Protein AF-A0A820MJA8-F1 (afdb_monomer_lite)

Secondary structure (DSSP, 8-state):
-PPPHHHHHHHHHHHHHHTTSSPPP--HHHHHHHHHHHHHHHHHHHHHHHHHHHHHHHHHHHHHHHHHHHHHHHHHHH-GGGHHHHHHHHHHHHHHHHHHHHHHHHHHHHHHHHHHIIIIIIHHHHHHHHHHHHHHHHHHHHHHHHHHH--

Radius of gyration: 29.99 Å; chains: 1; bounding box: 60×27×88 Å

Foldseek 3Di:
DDDDPLNVLLVVLVVCVVVVNFDADDDPVVVVVVVVLVVVLVVLVVVLVVLVVVLVVLVVVLVVLQVQLVVLCVCLVVPVVCVVVSPVSSVVSVVVSVVSVVVSVVSVVVSVVSCCCNVPVSVVVVVVVVVVVSVSSSVRSVVVVVVVVPD

Structure (mmCIF, N/CA/C/O backbone):
data_AF-A0A820MJA8-F1
#
_entry.id   AF-A0A820MJA8-F1
#
loop_
_atom_site.group_PDB
_atom_site.id
_atom_site.type_symbol
_atom_site.label_atom_id
_atom_site.label_alt_id
_atom_site.label_comp_id
_atom_site.label_asym_id
_atom_site.label_entity_id
_atom_site.label_seq_id
_atom_site.pdbx_PDB_ins_code
_atom_site.Cartn_x
_atom_site.Cartn_y
_atom_site.Cartn_z
_atom_site.occupancy
_atom_site.B_iso_or_equiv
_atom_site.auth_seq_id
_atom_site.auth_comp_id
_atom_site.auth_asym_id
_atom_site.auth_atom_id
_atom_site.pdbx_PDB_model_num
ATOM 1 N N . LYS A 1 1 ? 1.959 -16.864 37.977 1.00 43.41 1 LYS A N 1
ATOM 2 C CA . LYS A 1 1 ? 1.317 -15.565 37.657 1.00 43.41 1 LYS A CA 1
ATOM 3 C C . LYS A 1 1 ? 0.027 -15.463 38.464 1.00 43.41 1 LYS A C 1
ATOM 5 O O . LYS A 1 1 ? -0.962 -16.058 38.061 1.00 43.41 1 LYS A O 1
ATOM 10 N N . GLN A 1 2 ? 0.056 -14.817 39.632 1.00 48.62 2 GLN A N 1
ATOM 11 C CA . GLN A 1 2 ? -1.170 -14.499 40.372 1.00 48.62 2 GLN A CA 1
ATOM 12 C C . GLN A 1 2 ? -1.912 -13.409 39.599 1.00 48.62 2 GLN A C 1
ATOM 14 O O . GLN A 1 2 ? -1.315 -12.398 39.236 1.00 48.62 2 GLN A O 1
ATOM 19 N N . TRP A 1 3 ? -3.174 -13.653 39.265 1.00 56.38 3 TRP A N 1
ATOM 20 C CA . TRP A 1 3 ? -4.013 -12.648 38.625 1.00 56.38 3 TRP A CA 1
ATOM 21 C C . TRP A 1 3 ? -4.373 -11.583 39.657 1.00 56.38 3 TRP A C 1
ATOM 23 O O . TRP A 1 3 ? -4.794 -11.920 40.763 1.00 56.38 3 TRP A O 1
ATOM 33 N N . GLY A 1 4 ? -4.207 -10.308 39.305 1.00 79.25 4 GLY A N 1
ATOM 34 C CA . GLY A 1 4 ? -4.723 -9.221 40.131 1.00 79.25 4 GLY A CA 1
ATOM 35 C C . GLY A 1 4 ? -6.250 -9.287 40.201 1.00 79.25 4 GLY A C 1
ATOM 36 O O . GLY A 1 4 ? -6.900 -9.742 39.257 1.00 79.25 4 GLY A O 1
ATOM 37 N N . LEU A 1 5 ? -6.832 -8.809 41.305 1.00 80.12 5 LEU A N 1
ATOM 38 C CA . LEU A 1 5 ? -8.286 -8.775 41.508 1.00 80.12 5 LEU A CA 1
ATOM 39 C C . LEU A 1 5 ? -9.019 -8.107 40.327 1.00 80.12 5 LEU A C 1
ATOM 41 O O . LEU A 1 5 ? -10.042 -8.616 39.879 1.00 80.12 5 LEU A O 1
ATOM 45 N N . SER A 1 6 ? -8.456 -7.025 39.773 1.00 80.50 6 SER A N 1
ATOM 46 C CA . SER A 1 6 ? -8.991 -6.346 38.582 1.00 80.50 6 SER A CA 1
ATOM 47 C C . SER A 1 6 ? -8.988 -7.244 37.333 1.00 80.50 6 SER A C 1
ATOM 49 O O . SER A 1 6 ? -10.007 -7.376 36.655 1.00 80.50 6 SER A O 1
ATOM 51 N N . THR A 1 7 ? -7.887 -7.956 37.070 1.00 84.94 7 THR A N 1
ATOM 52 C CA . THR A 1 7 ? -7.770 -8.879 35.928 1.00 84.94 7 THR A CA 1
ATOM 53 C C . THR A 1 7 ? -8.811 -9.997 35.992 1.00 84.94 7 THR A C 1
ATOM 55 O O . THR A 1 7 ? -9.418 -10.346 34.978 1.00 84.94 7 THR A O 1
ATOM 58 N N . TYR A 1 8 ? -9.054 -10.541 37.190 1.00 88.25 8 TYR A N 1
ATOM 59 C CA . TYR A 1 8 ? -10.106 -11.533 37.406 1.00 88.25 8 TYR A CA 1
ATOM 60 C C . TYR A 1 8 ? -11.498 -10.961 37.103 1.00 88.25 8 TYR A C 1
ATOM 62 O O . TYR A 1 8 ? -12.249 -11.575 36.343 1.00 88.25 8 TYR A O 1
ATOM 70 N N . LYS A 1 9 ? -11.821 -9.774 37.634 1.00 88.25 9 LYS A N 1
ATOM 71 C CA . LYS A 1 9 ? -13.117 -9.112 37.418 1.00 88.25 9 LYS A CA 1
ATOM 72 C C . LYS A 1 9 ? -13.387 -8.830 35.939 1.00 88.25 9 LYS A C 1
ATOM 74 O O . LYS A 1 9 ? -14.428 -9.238 35.434 1.00 88.25 9 LYS A O 1
ATOM 79 N N . CYS A 1 10 ? -12.431 -8.244 35.220 1.00 90.31 10 CYS A N 1
ATOM 80 C CA . CYS A 1 10 ? -12.581 -7.940 33.791 1.00 90.31 10 CYS A CA 1
ATOM 81 C C . CYS A 1 10 ? -12.725 -9.207 32.934 1.00 90.31 10 CYS A C 1
ATOM 83 O O . CYS A 1 10 ? -13.515 -9.253 31.990 1.00 90.31 10 CYS A O 1
ATOM 85 N N . THR A 1 11 ? -12.009 -10.280 33.285 1.00 90.12 11 THR A N 1
ATOM 86 C CA . THR A 1 11 ? -12.141 -11.565 32.580 1.00 90.12 11 THR A CA 1
ATOM 87 C C . THR A 1 11 ? -13.500 -12.207 32.838 1.00 90.12 11 THR A C 1
ATOM 89 O O . THR A 1 11 ? -14.133 -12.707 31.908 1.00 90.12 11 THR A O 1
ATOM 92 N N . LYS A 1 12 ? -13.979 -12.164 34.088 1.00 91.44 12 LYS A N 1
ATOM 93 C CA . LYS A 1 12 ? -15.327 -12.616 34.447 1.00 91.44 12 LYS A CA 1
ATOM 94 C C . LYS A 1 12 ? -16.383 -11.822 33.677 1.00 91.44 12 LYS A C 1
ATOM 96 O O . LYS A 1 12 ? -17.252 -12.441 33.071 1.00 91.44 12 LYS A O 1
ATOM 101 N N . GLN A 1 13 ? -16.255 -10.495 33.632 1.00 92.25 13 GLN A N 1
ATOM 102 C CA . GLN A 1 13 ? -17.142 -9.618 32.870 1.00 92.25 13 GLN A CA 1
ATOM 103 C C . GLN A 1 13 ? -17.160 -9.990 31.383 1.00 92.25 13 GLN A C 1
ATOM 105 O O . GLN A 1 13 ? -18.225 -10.239 30.833 1.00 92.25 13 GLN A O 1
ATOM 110 N N . THR A 1 14 ? -15.991 -10.161 30.758 1.00 92.00 14 THR A N 1
ATOM 111 C CA . THR A 1 14 ? -15.885 -10.564 29.342 1.00 92.00 14 THR A CA 1
ATOM 112 C C . THR A 1 14 ? -16.599 -11.889 29.064 1.00 92.00 14 THR A C 1
ATOM 114 O O . THR A 1 14 ? -17.282 -12.046 28.052 1.00 92.00 14 THR A O 1
ATOM 117 N N . LEU A 1 15 ? -16.420 -12.882 29.942 1.00 91.88 15 LEU A N 1
ATOM 118 C CA . LEU A 1 15 ? -17.088 -14.177 29.811 1.00 91.88 15 LEU A CA 1
ATOM 119 C C . LEU A 1 15 ? -18.601 -14.042 29.979 1.00 91.88 15 LEU A C 1
ATOM 121 O O . LEU A 1 15 ? -19.356 -14.704 29.274 1.00 91.88 15 LEU A O 1
ATOM 125 N N . TYR A 1 16 ? -19.044 -13.202 30.910 1.00 91.44 16 TYR A N 1
ATOM 126 C CA . TYR A 1 16 ? -20.458 -13.032 31.212 1.00 91.44 16 TYR A CA 1
ATOM 127 C C . TYR A 1 16 ? -21.180 -12.272 30.100 1.00 91.44 16 TYR A C 1
ATOM 129 O O . TYR A 1 16 ? -22.267 -12.700 29.718 1.00 91.44 16 TYR A O 1
ATOM 137 N N . GLU A 1 17 ? -20.547 -11.266 29.494 1.00 92.12 17 GLU A N 1
ATOM 138 C CA . GLU A 1 17 ? -21.057 -10.585 28.299 1.00 92.12 17 GLU A CA 1
ATOM 139 C C . GLU A 1 17 ? -21.252 -11.581 27.150 1.00 92.12 17 GLU A C 1
ATOM 141 O O . GLU A 1 17 ? -22.325 -11.650 26.553 1.00 92.12 17 GLU A O 1
ATOM 146 N N . LYS A 1 18 ? -20.254 -12.440 26.890 1.00 90.56 18 LYS A N 1
ATOM 147 C CA . LYS A 1 18 ? -20.335 -13.476 25.843 1.00 90.56 18 LYS A CA 1
ATOM 148 C C . LYS A 1 18 ? -21.420 -14.522 26.095 1.00 90.56 18 LYS A C 1
ATOM 150 O O . LYS A 1 18 ? -21.954 -15.083 25.144 1.00 90.56 18 LYS A O 1
ATOM 155 N N . LEU A 1 19 ? -21.721 -14.810 27.360 1.00 92.31 19 LEU A N 1
ATOM 156 C CA . LEU A 1 19 ? -22.777 -15.741 27.763 1.00 92.31 19 LEU A CA 1
ATOM 157 C C . LEU A 1 19 ? -24.154 -15.067 27.891 1.00 92.31 19 LEU A C 1
ATOM 159 O O . LEU A 1 19 ? -25.104 -15.738 28.287 1.00 92.31 19 LEU A O 1
ATOM 163 N N . GLY A 1 20 ? -24.265 -13.761 27.613 1.00 88.44 20 GLY A N 1
ATOM 164 C CA . GLY A 1 20 ? -25.502 -12.991 27.785 1.00 88.44 20 GLY A CA 1
ATOM 165 C C . GLY A 1 20 ? -25.940 -12.836 29.246 1.00 88.44 20 GLY A C 1
ATOM 166 O O . GLY A 1 20 ? -27.111 -12.588 29.515 1.00 88.44 20 GLY A O 1
ATOM 167 N N . LYS A 1 21 ? -25.019 -13.027 30.198 1.00 88.56 21 LYS A N 1
ATOM 168 C CA . LYS A 1 21 ? -25.278 -12.962 31.646 1.00 88.56 21 LYS A CA 1
ATOM 169 C C . LYS A 1 21 ? -25.121 -11.558 32.225 1.00 88.56 21 LYS A C 1
ATOM 171 O O . LYS A 1 21 ? -25.615 -11.310 33.319 1.00 88.56 21 LYS A O 1
ATOM 176 N N . THR A 1 22 ? -24.420 -10.672 31.526 1.00 86.69 22 THR A N 1
ATOM 177 C CA . THR A 1 22 ? -24.269 -9.254 31.873 1.00 86.69 22 THR A CA 1
ATOM 178 C C . THR A 1 22 ? -24.502 -8.391 30.641 1.00 86.69 22 THR A C 1
ATOM 180 O O . THR A 1 22 ? -24.372 -8.850 29.504 1.00 86.69 22 THR A O 1
ATOM 183 N N . ILE A 1 23 ? -24.875 -7.133 30.871 1.00 84.31 23 ILE A N 1
ATOM 184 C CA . ILE A 1 23 ? -25.117 -6.153 29.810 1.00 84.31 23 ILE A CA 1
ATOM 185 C C . ILE A 1 23 ? -23.793 -5.459 29.488 1.00 84.31 23 ILE A C 1
ATOM 187 O O . ILE A 1 23 ? -23.152 -4.935 30.397 1.00 84.31 23 ILE A O 1
ATOM 191 N N . ARG A 1 24 ? -23.416 -5.438 28.208 1.00 91.81 24 ARG A N 1
ATOM 192 C CA . ARG A 1 24 ? -22.289 -4.656 27.681 1.00 91.81 24 ARG A CA 1
ATOM 193 C C . ARG A 1 24 ? -22.734 -3.208 27.493 1.00 91.81 24 ARG A C 1
ATOM 195 O O . ARG A 1 24 ? -23.784 -2.974 26.895 1.00 91.81 24 ARG A O 1
ATOM 202 N N . THR A 1 25 ? -21.937 -2.244 27.939 1.00 92.75 25 THR A N 1
ATOM 203 C CA . THR A 1 25 ? -22.155 -0.839 27.576 1.00 92.75 25 THR A CA 1
ATOM 204 C C . THR A 1 25 ? -21.863 -0.658 26.082 1.00 92.75 25 THR A C 1
ATOM 206 O O . THR A 1 25 ? -20.827 -1.088 25.579 1.00 92.75 25 THR A O 1
ATOM 209 N N . VAL A 1 26 ? -22.788 -0.068 25.328 1.00 92.19 26 VAL A N 1
ATOM 210 C CA . VAL A 1 26 ? -22.642 0.080 23.872 1.00 92.19 26 VAL A CA 1
ATOM 211 C C . VAL A 1 26 ? -22.942 1.512 23.465 1.00 92.19 26 VAL A C 1
ATOM 213 O O . VAL A 1 26 ? -24.029 2.019 23.727 1.00 92.19 26 VAL A O 1
ATOM 216 N N . ASP A 1 27 ? -21.983 2.122 22.774 1.00 94.75 27 ASP A N 1
ATOM 217 C CA . ASP A 1 27 ? -22.168 3.356 22.017 1.00 94.75 27 ASP A CA 1
ATOM 218 C C . ASP A 1 27 ? -22.255 2.996 20.528 1.00 94.75 27 ASP A C 1
ATOM 220 O O . ASP A 1 27 ? -21.256 2.688 19.878 1.00 94.75 27 ASP A O 1
ATOM 224 N N . VAL A 1 28 ? -23.481 2.955 20.003 1.00 95.06 28 VAL A N 1
ATOM 225 C CA . VAL A 1 28 ? -23.751 2.486 18.635 1.00 95.06 28 VAL A CA 1
ATOM 226 C C . VAL A 1 28 ? -23.136 3.418 17.589 1.00 95.06 28 VAL A C 1
ATOM 228 O O . VAL A 1 28 ? -22.677 2.953 16.544 1.00 95.06 28 VAL A O 1
ATOM 231 N N . GLU A 1 29 ? -23.113 4.723 17.863 1.00 97.06 29 GLU A N 1
ATOM 232 C CA . GLU A 1 29 ? -22.543 5.706 16.946 1.00 97.06 29 GLU A CA 1
ATOM 233 C C . GLU A 1 29 ? -21.025 5.537 16.867 1.00 97.06 29 GLU A C 1
ATOM 235 O O . GLU A 1 29 ? -20.473 5.418 15.768 1.00 97.06 29 GLU A O 1
ATOM 240 N N . LEU A 1 30 ? -20.358 5.437 18.020 1.00 95.94 30 LEU A N 1
ATOM 241 C CA . LEU A 1 30 ? -18.915 5.235 18.081 1.00 95.94 30 LEU A CA 1
ATOM 242 C C . LEU A 1 30 ? -18.492 3.908 17.434 1.00 95.94 30 LEU A C 1
ATOM 244 O O . LEU A 1 30 ? -17.541 3.885 16.656 1.00 95.94 30 LEU A O 1
ATOM 248 N N . GLU A 1 31 ? -19.209 2.811 17.690 1.00 95.88 31 GLU A N 1
ATOM 249 C CA . GLU A 1 31 ? -18.928 1.505 17.068 1.00 95.88 31 GLU A CA 1
ATOM 250 C C . GLU A 1 31 ? -19.047 1.561 15.538 1.00 95.88 31 GLU A C 1
ATOM 252 O O . GLU A 1 31 ? -18.200 1.023 14.818 1.00 95.88 31 GLU A O 1
ATOM 257 N N . SER A 1 32 ? -20.049 2.281 15.020 1.00 97.56 32 SER A N 1
ATOM 258 C CA . SER A 1 32 ? -20.185 2.518 13.580 1.00 97.56 32 SER A CA 1
ATOM 259 C C . SER A 1 32 ? -18.993 3.304 13.020 1.00 97.56 32 SER A C 1
ATOM 261 O O . SER A 1 32 ? -18.452 2.942 11.973 1.00 97.56 32 SER A O 1
ATOM 263 N N . GLN A 1 33 ? -18.546 4.361 13.707 1.00 98.00 33 GLN A N 1
ATOM 264 C CA . GLN A 1 33 ? -17.382 5.151 13.283 1.00 98.00 33 GLN A CA 1
ATOM 265 C C . GLN A 1 33 ? -16.077 4.335 13.328 1.00 98.00 33 GLN A C 1
ATOM 267 O O . GLN A 1 33 ? -15.250 4.435 12.419 1.00 98.00 33 GLN A O 1
ATOM 272 N N . ILE A 1 34 ? -15.903 3.477 14.340 1.00 97.75 34 ILE A N 1
ATOM 273 C CA . ILE A 1 34 ? -14.759 2.561 14.454 1.00 97.75 34 ILE A CA 1
ATOM 274 C C . ILE A 1 34 ? -14.718 1.595 13.267 1.00 97.75 34 ILE A C 1
ATOM 276 O O . ILE A 1 34 ? -13.649 1.373 12.689 1.00 97.75 34 ILE A O 1
ATOM 280 N N . GLU A 1 35 ? -15.858 1.023 12.878 1.00 97.56 35 GLU A N 1
ATOM 281 C CA . GLU A 1 35 ? -15.896 0.095 11.748 1.00 97.56 35 GLU A CA 1
ATOM 282 C C . GLU A 1 35 ? -15.623 0.808 10.417 1.00 97.56 35 GLU A C 1
ATOM 284 O O . GLU A 1 35 ? -14.851 0.309 9.595 1.00 97.56 35 GLU A O 1
ATOM 289 N N . GLN A 1 36 ? -16.142 2.027 10.234 1.00 98.19 36 GLN A N 1
ATOM 290 C CA . GLN A 1 36 ? -15.805 2.863 9.076 1.00 98.19 36 GLN A CA 1
ATOM 291 C C . GLN A 1 36 ? -14.304 3.180 9.001 1.00 98.19 36 GLN A C 1
ATOM 293 O O . GLN A 1 36 ? -13.718 3.132 7.914 1.00 98.19 36 GLN A O 1
ATOM 298 N N . LEU A 1 37 ? -13.654 3.460 10.136 1.00 98.25 37 LEU A N 1
ATOM 299 C CA . LEU A 1 37 ? -12.207 3.681 10.195 1.00 98.25 37 LEU A CA 1
ATOM 300 C C . LEU A 1 37 ? -11.430 2.422 9.786 1.00 98.25 37 LEU A C 1
ATOM 302 O O . LEU A 1 37 ? -10.492 2.510 8.992 1.00 98.25 37 LEU A O 1
ATOM 306 N N . ARG A 1 38 ? -11.826 1.246 10.291 1.00 97.94 38 ARG A N 1
ATOM 307 C CA . ARG A 1 38 ? -11.195 -0.039 9.941 1.00 97.94 38 ARG A CA 1
ATOM 308 C C . ARG A 1 38 ? -11.327 -0.352 8.457 1.00 97.94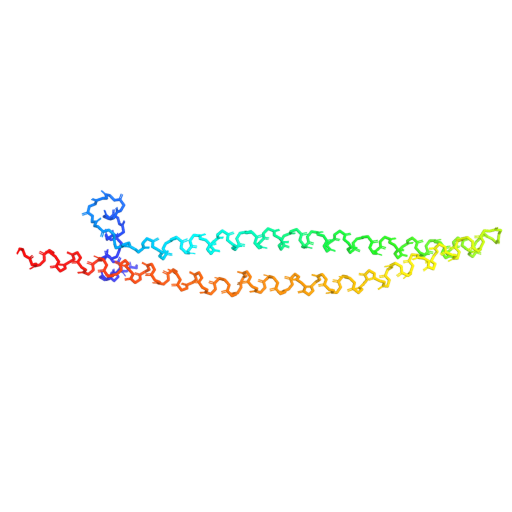 38 ARG A C 1
ATOM 310 O O . ARG A 1 38 ? -10.348 -0.749 7.828 1.00 97.94 38 ARG A O 1
ATOM 317 N N . GLU A 1 39 ? -12.510 -0.145 7.894 1.00 98.25 39 GLU A N 1
ATOM 318 C CA . GLU A 1 39 ? -12.759 -0.335 6.467 1.00 98.25 39 GLU A CA 1
ATOM 319 C C . GLU A 1 39 ? -11.942 0.650 5.618 1.00 98.25 39 GLU A C 1
ATOM 321 O O . GLU A 1 39 ? -11.302 0.259 4.641 1.00 98.25 39 GLU A O 1
ATOM 326 N N . THR A 1 40 ? -11.874 1.917 6.031 1.00 97.81 40 THR A N 1
ATOM 327 C CA . THR A 1 40 ? -11.040 2.932 5.368 1.00 97.81 40 THR A CA 1
ATOM 328 C C . THR A 1 40 ? -9.564 2.535 5.388 1.00 97.81 40 THR A C 1
ATOM 330 O O . THR A 1 40 ? -8.901 2.591 4.350 1.00 97.81 40 THR A O 1
ATOM 333 N N . LYS A 1 41 ? -9.058 2.052 6.533 1.00 97.81 41 LYS A N 1
ATOM 334 C CA . LYS A 1 41 ? -7.687 1.537 6.651 1.00 97.81 41 LYS A CA 1
ATOM 335 C C . LYS A 1 41 ? -7.429 0.403 5.660 1.00 97.81 41 LYS A C 1
ATOM 337 O O . LYS A 1 41 ? -6.467 0.481 4.905 1.00 97.81 41 LYS A O 1
ATOM 342 N N . ARG A 1 42 ? -8.309 -0.606 5.605 1.00 98.38 42 ARG A N 1
ATOM 343 C CA . ARG A 1 42 ? -8.176 -1.749 4.679 1.00 98.38 42 ARG A CA 1
ATOM 344 C C . ARG A 1 42 ? -8.108 -1.301 3.221 1.00 98.38 42 ARG A C 1
ATOM 346 O O . ARG A 1 42 ? -7.308 -1.824 2.446 1.00 98.38 42 ARG A O 1
ATOM 353 N N . ARG A 1 43 ? -8.923 -0.315 2.836 1.00 98.44 43 ARG A N 1
ATOM 354 C CA . ARG A 1 43 ? -8.902 0.247 1.476 1.00 98.44 43 ARG A CA 1
ATOM 355 C C . ARG A 1 43 ? -7.573 0.925 1.166 1.00 98.44 43 ARG A C 1
ATOM 357 O O . ARG A 1 43 ? -7.017 0.691 0.095 1.00 98.44 43 ARG A O 1
ATOM 364 N N . TYR A 1 44 ? -7.040 1.719 2.092 1.00 98.56 44 TYR A N 1
ATOM 365 C CA . TYR A 1 44 ? -5.732 2.349 1.916 1.00 98.56 44 TYR A CA 1
ATOM 366 C C . TYR A 1 44 ? -4.579 1.343 1.920 1.00 98.56 44 TYR A C 1
ATOM 368 O O . TYR A 1 44 ? -3.682 1.468 1.091 1.00 98.56 44 TYR A O 1
ATOM 376 N N . GLU A 1 45 ? -4.624 0.307 2.758 1.00 98.44 45 GLU A N 1
ATOM 377 C CA . GLU A 1 45 ? -3.649 -0.790 2.745 1.00 98.44 45 GLU A CA 1
ATOM 378 C C . GLU A 1 45 ? -3.655 -1.533 1.397 1.00 98.44 45 GLU A C 1
ATOM 380 O O . GLU A 1 45 ? -2.591 -1.850 0.861 1.00 98.44 45 GLU A O 1
ATOM 385 N N . ASN A 1 46 ? -4.829 -1.742 0.792 1.00 98.56 46 ASN A N 1
ATOM 386 C CA . ASN A 1 46 ? -4.932 -2.319 -0.549 1.00 98.56 46 ASN A CA 1
ATOM 387 C C . ASN A 1 46 ? -4.318 -1.403 -1.625 1.00 98.56 46 ASN A C 1
ATOM 389 O O . ASN A 1 46 ? -3.535 -1.859 -2.458 1.00 98.56 46 ASN A O 1
ATOM 393 N N . VAL A 1 47 ? -4.613 -0.097 -1.589 1.00 98.56 47 VAL A N 1
ATOM 394 C CA . VAL A 1 47 ? -3.991 0.885 -2.500 1.00 98.56 47 VAL A CA 1
ATOM 395 C C . VAL A 1 47 ? -2.471 0.904 -2.328 1.00 98.56 47 VAL A C 1
ATOM 397 O O . VAL A 1 47 ? -1.739 0.899 -3.316 1.00 98.56 47 VAL A O 1
ATOM 400 N N . LEU A 1 48 ? -1.984 0.870 -1.087 1.00 98.56 48 LEU A N 1
ATOM 401 C CA . LEU A 1 48 ? -0.562 0.820 -0.765 1.00 98.56 48 LEU A CA 1
ATOM 402 C C . LEU A 1 48 ? 0.106 -0.441 -1.331 1.00 98.56 48 LEU A C 1
ATOM 404 O O . LEU A 1 48 ? 1.197 -0.357 -1.899 1.00 98.56 48 LEU A O 1
ATOM 408 N N . ALA A 1 49 ? -0.544 -1.602 -1.215 1.00 98.56 49 ALA A N 1
ATOM 409 C CA . ALA A 1 49 ? -0.048 -2.857 -1.771 1.00 98.56 49 ALA A CA 1
ATOM 410 C C . ALA A 1 49 ? 0.066 -2.798 -3.304 1.00 98.56 49 ALA A C 1
ATOM 412 O O . ALA A 1 49 ? 1.109 -3.151 -3.863 1.00 98.56 49 ALA A O 1
ATOM 413 N N . LEU A 1 50 ? -0.966 -2.285 -3.979 1.00 98.75 50 LEU A N 1
ATOM 414 C CA . LEU A 1 50 ? -0.957 -2.090 -5.430 1.00 98.75 50 LEU A CA 1
ATOM 415 C C . LEU A 1 50 ? 0.127 -1.097 -5.864 1.00 98.75 50 LEU A C 1
ATOM 417 O O . LEU A 1 50 ? 0.863 -1.373 -6.809 1.00 98.75 50 LEU A O 1
ATOM 421 N N . ALA A 1 51 ? 0.286 0.021 -5.151 1.00 98.69 51 ALA A N 1
ATOM 422 C CA . ALA A 1 51 ? 1.312 1.019 -5.446 1.00 98.69 51 ALA A CA 1
ATOM 423 C C . ALA A 1 51 ? 2.732 0.446 -5.312 1.00 98.69 51 ALA A C 1
ATOM 425 O O . ALA A 1 51 ? 3.573 0.689 -6.176 1.00 98.69 51 ALA A O 1
ATOM 426 N N . ARG A 1 52 ? 2.992 -0.374 -4.284 1.00 98.62 52 ARG A N 1
ATOM 427 C CA . ARG A 1 52 ? 4.269 -1.094 -4.123 1.00 98.62 52 ARG A CA 1
ATOM 428 C C . ARG A 1 52 ? 4.525 -2.074 -5.265 1.00 98.62 52 ARG A C 1
ATOM 430 O O . ARG A 1 52 ? 5.628 -2.107 -5.803 1.00 98.62 52 ARG A O 1
ATOM 437 N N . SER A 1 53 ? 3.513 -2.848 -5.662 1.00 98.75 53 SER A N 1
ATOM 438 C CA . SER A 1 53 ? 3.627 -3.747 -6.818 1.00 98.75 53 SER A CA 1
ATOM 439 C C . SER A 1 53 ? 3.925 -2.967 -8.100 1.00 98.75 53 SER A C 1
ATOM 441 O O . SER A 1 53 ? 4.831 -3.340 -8.847 1.00 98.75 53 SER A O 1
ATOM 443 N N . TYR A 1 54 ? 3.236 -1.845 -8.313 1.00 98.62 54 TYR A N 1
ATOM 444 C CA . TYR A 1 54 ? 3.475 -0.973 -9.454 1.00 98.62 54 TYR A CA 1
ATOM 445 C C . TYR A 1 54 ? 4.899 -0.405 -9.457 1.00 98.62 54 TYR A C 1
ATOM 447 O O . TYR A 1 54 ? 5.576 -0.505 -10.477 1.00 98.62 54 TYR A O 1
ATOM 455 N N . ALA A 1 55 ? 5.394 0.099 -8.323 1.00 98.69 55 ALA A N 1
ATOM 456 C CA . ALA A 1 55 ? 6.765 0.598 -8.201 1.00 98.69 55 ALA A CA 1
ATOM 457 C C . ALA A 1 55 ? 7.805 -0.483 -8.528 1.00 98.69 55 ALA A C 1
ATOM 459 O O . ALA A 1 55 ? 8.759 -0.224 -9.261 1.00 98.69 55 ALA A O 1
ATOM 460 N N . ASN A 1 56 ? 7.588 -1.715 -8.062 1.00 98.62 56 ASN A N 1
ATOM 461 C CA . ASN A 1 56 ? 8.473 -2.838 -8.364 1.00 98.62 56 ASN A CA 1
ATOM 462 C C . ASN A 1 56 ? 8.492 -3.163 -9.865 1.00 98.62 56 ASN A C 1
ATOM 464 O O . ASN A 1 56 ? 9.563 -3.273 -10.463 1.00 98.62 56 ASN A O 1
ATOM 468 N N . HIS A 1 57 ? 7.322 -3.278 -10.498 1.00 98.69 57 HIS A N 1
ATOM 469 C CA . HIS A 1 57 ? 7.237 -3.521 -11.942 1.00 98.69 57 HIS A CA 1
ATOM 470 C C . HIS A 1 57 ? 7.865 -2.384 -12.745 1.00 98.69 57 HIS A C 1
ATOM 472 O O . HIS A 1 57 ? 8.607 -2.626 -13.696 1.00 98.69 57 HIS A O 1
ATOM 478 N N . PHE A 1 58 ? 7.605 -1.145 -12.339 1.00 98.69 58 PHE A N 1
ATOM 479 C CA . PHE A 1 58 ? 8.144 0.028 -13.000 1.00 98.69 58 PHE A CA 1
ATOM 480 C C . PHE A 1 58 ? 9.672 0.089 -12.865 1.00 98.69 58 PHE A C 1
ATOM 482 O O . PHE A 1 58 ? 10.356 0.394 -13.833 1.00 98.69 58 PHE A O 1
ATOM 489 N N . SER A 1 59 ? 10.238 -0.317 -11.725 1.00 98.56 59 SER A N 1
ATOM 490 C CA . SER A 1 59 ? 11.692 -0.400 -11.535 1.00 98.56 59 SER A CA 1
ATOM 491 C C . SER A 1 59 ? 12.331 -1.400 -12.500 1.00 98.56 59 SER A C 1
ATOM 493 O O . SER A 1 59 ? 13.317 -1.086 -13.169 1.00 98.56 59 SER A O 1
ATOM 495 N N . ASN A 1 60 ? 11.713 -2.574 -12.652 1.00 98.62 60 ASN A N 1
ATOM 496 C CA . ASN A 1 60 ? 12.158 -3.589 -13.608 1.00 98.62 60 ASN A CA 1
ATOM 497 C C . ASN A 1 60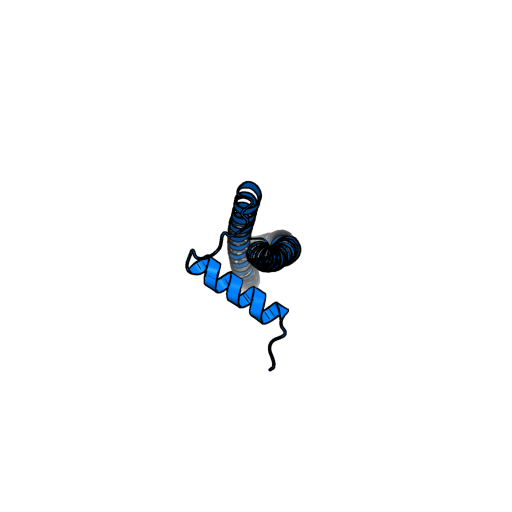 ? 12.074 -3.095 -15.059 1.00 98.62 60 ASN A C 1
ATOM 499 O O . ASN A 1 60 ? 12.981 -3.363 -15.853 1.00 98.62 60 ASN A O 1
ATOM 503 N N . LEU A 1 61 ? 11.023 -2.343 -15.399 1.00 98.62 61 LEU A N 1
ATOM 504 C CA . LEU A 1 61 ? 10.897 -1.704 -16.707 1.00 98.62 61 LEU A CA 1
ATOM 505 C C . LEU A 1 61 ? 12.063 -0.741 -16.958 1.00 98.62 61 LEU A C 1
ATOM 507 O O . LEU A 1 61 ? 12.732 -0.877 -17.978 1.00 98.62 61 LEU A O 1
ATOM 511 N N . LEU A 1 62 ? 12.363 0.165 -16.019 1.00 98.62 62 LEU A N 1
ATOM 512 C CA . LEU A 1 62 ? 13.476 1.114 -16.162 1.00 98.62 62 LEU A CA 1
ATOM 513 C C . LEU A 1 62 ? 14.821 0.395 -16.324 1.00 98.62 62 LEU A C 1
ATOM 515 O O . LEU A 1 62 ? 15.631 0.781 -17.163 1.00 98.62 62 LEU A O 1
ATOM 519 N N . ASN A 1 63 ? 15.059 -0.680 -15.567 1.00 98.50 63 ASN A N 1
ATOM 520 C CA . ASN A 1 63 ? 16.274 -1.489 -15.709 1.00 98.50 63 ASN A CA 1
ATOM 521 C C . ASN A 1 63 ? 16.381 -2.116 -17.105 1.00 98.50 63 ASN A C 1
ATOM 523 O O . ASN A 1 63 ? 17.450 -2.092 -17.714 1.00 98.50 63 ASN A O 1
ATOM 527 N N . THR A 1 64 ? 15.265 -2.615 -17.635 1.00 98.69 64 THR A N 1
ATOM 528 C CA . THR A 1 64 ? 15.209 -3.181 -18.988 1.00 98.69 64 THR A CA 1
ATOM 529 C C . THR A 1 64 ? 15.446 -2.107 -20.050 1.00 98.69 64 THR A C 1
ATOM 531 O O . THR A 1 64 ? 16.187 -2.346 -20.998 1.00 98.69 64 THR A O 1
ATOM 534 N N . GLN A 1 65 ? 14.884 -0.906 -19.882 1.00 98.62 65 GLN A N 1
ATOM 535 C CA . GLN A 1 65 ? 15.109 0.218 -20.796 1.00 98.62 65 GLN A CA 1
ATOM 536 C C . GLN A 1 65 ? 16.578 0.662 -20.820 1.00 98.62 65 GLN A C 1
ATOM 538 O O . GLN A 1 65 ? 17.103 0.926 -21.900 1.00 98.62 65 GLN A O 1
ATOM 543 N N . ARG A 1 66 ? 17.268 0.675 -19.666 1.00 98.62 66 ARG A N 1
ATOM 544 C CA . ARG A 1 66 ? 18.720 0.935 -19.610 1.00 98.62 66 ARG A CA 1
ATOM 545 C C . ARG A 1 66 ? 19.508 -0.111 -20.399 1.00 98.62 66 ARG A C 1
ATOM 547 O O . ARG A 1 66 ? 20.264 0.250 -21.290 1.00 98.62 66 ARG A O 1
ATOM 554 N N . ALA A 1 67 ? 19.257 -1.397 -20.153 1.00 98.56 67 ALA A N 1
ATOM 555 C CA . ALA A 1 67 ? 19.947 -2.474 -20.867 1.00 98.56 67 ALA A CA 1
ATOM 556 C C . ALA A 1 67 ? 19.674 -2.451 -22.384 1.00 98.56 67 ALA A C 1
ATOM 558 O O . ALA A 1 67 ? 20.563 -2.713 -23.197 1.00 98.56 67 ALA A O 1
ATOM 559 N N . LEU A 1 68 ? 18.444 -2.112 -22.778 1.00 98.50 68 LEU A N 1
ATOM 560 C CA . LEU A 1 68 ? 18.067 -1.977 -24.180 1.00 98.50 68 LEU A CA 1
ATOM 561 C C . LEU A 1 68 ? 18.783 -0.792 -24.845 1.00 98.50 68 LEU A C 1
ATOM 563 O O . LEU A 1 68 ? 19.258 -0.923 -25.970 1.00 98.50 68 LEU A O 1
ATOM 567 N N . SER A 1 69 ? 18.908 0.332 -24.135 1.00 98.44 69 SER A N 1
ATOM 568 C CA . SER A 1 69 ? 19.694 1.490 -24.570 1.00 98.44 69 SER A CA 1
ATOM 569 C C . SER A 1 69 ? 21.158 1.123 -24.819 1.00 98.44 69 SER A C 1
ATOM 571 O O . SER A 1 69 ? 21.675 1.370 -25.908 1.00 98.44 69 SER A O 1
ATOM 573 N N . ASP A 1 70 ? 21.798 0.445 -23.861 1.00 98.25 70 ASP A N 1
ATOM 574 C CA . ASP A 1 70 ? 23.194 0.007 -23.979 1.00 98.25 70 ASP A CA 1
ATOM 575 C C . ASP A 1 70 ? 23.391 -0.926 -25.183 1.00 98.25 70 ASP A C 1
ATOM 577 O O . ASP A 1 70 ? 24.355 -0.795 -25.940 1.00 98.25 70 ASP A O 1
ATOM 581 N N . THR A 1 71 ? 22.432 -1.828 -25.412 1.00 98.25 71 THR A N 1
ATOM 582 C CA . THR A 1 71 ? 22.445 -2.737 -26.566 1.00 98.25 71 THR A CA 1
ATOM 583 C C . THR A 1 71 ? 22.328 -1.970 -27.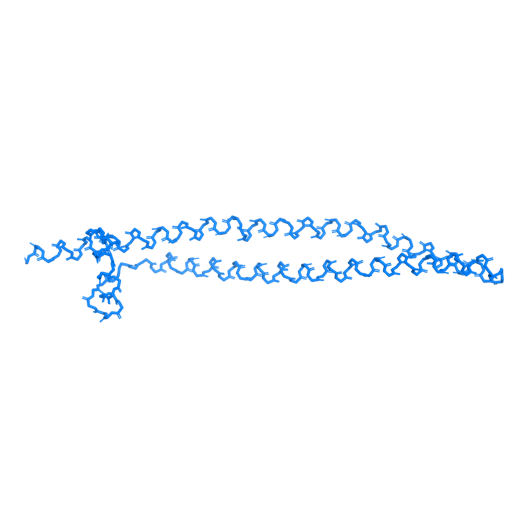886 1.00 98.25 71 THR A C 1
ATOM 585 O O . THR A 1 71 ? 23.046 -2.269 -28.841 1.00 98.25 71 THR A O 1
ATOM 588 N N . PHE A 1 72 ? 21.462 -0.955 -27.961 1.00 98.19 72 PHE A N 1
ATOM 589 C CA . PHE A 1 72 ? 21.361 -0.104 -29.146 1.00 98.19 72 PHE A CA 1
ATOM 590 C C . PHE A 1 72 ? 22.641 0.704 -29.394 1.00 98.19 72 PHE A C 1
ATOM 592 O O . PHE A 1 72 ? 23.075 0.803 -30.540 1.00 98.19 72 PHE A O 1
ATOM 599 N N . LEU A 1 73 ? 23.295 1.223 -28.352 1.00 97.38 73 LEU A N 1
ATOM 600 C CA . LEU A 1 73 ? 24.576 1.924 -28.494 1.00 97.38 73 LEU A CA 1
ATOM 601 C C . LEU A 1 73 ? 25.696 1.003 -29.000 1.00 97.38 73 LEU A C 1
ATOM 603 O O . LEU A 1 73 ? 26.496 1.411 -29.842 1.00 97.38 73 LEU A O 1
ATOM 607 N N . ASP A 1 74 ? 25.741 -0.247 -28.542 1.00 97.19 74 ASP A N 1
ATOM 608 C CA . ASP A 1 74 ? 26.697 -1.236 -29.048 1.00 97.19 74 ASP A CA 1
ATOM 609 C C . ASP A 1 74 ? 26.447 -1.561 -30.534 1.00 97.19 74 ASP A C 1
ATOM 611 O O . ASP A 1 74 ? 27.373 -1.553 -31.351 1.00 97.19 74 ASP A O 1
ATOM 615 N N . LEU A 1 75 ? 25.181 -1.766 -30.919 1.00 97.06 75 LEU A N 1
ATOM 616 C CA . LEU A 1 75 ? 24.799 -2.021 -32.312 1.00 97.06 75 LEU A CA 1
ATOM 617 C C . LEU A 1 75 ? 25.079 -0.830 -33.228 1.00 97.06 75 LEU A C 1
ATOM 619 O O . LEU A 1 75 ? 25.549 -1.035 -34.349 1.00 97.06 75 LEU A O 1
ATOM 623 N N . LYS A 1 76 ? 24.867 0.397 -32.743 1.00 95.50 76 LYS A N 1
ATOM 624 C CA . LYS A 1 76 ? 25.222 1.639 -33.439 1.00 95.50 76 LYS A CA 1
ATOM 625 C C . LYS A 1 76 ? 26.691 1.641 -33.864 1.00 95.50 76 LYS A C 1
ATOM 627 O O . LYS A 1 76 ? 26.998 1.956 -35.009 1.00 95.50 76 LYS A O 1
ATOM 632 N N . HIS A 1 77 ? 27.598 1.262 -32.962 1.00 92.19 77 HIS A N 1
ATOM 633 C CA . HIS A 1 77 ? 29.039 1.251 -33.238 1.00 92.19 77 HIS A CA 1
ATOM 634 C C . HIS A 1 77 ? 29.478 0.099 -34.153 1.00 92.19 77 HIS A C 1
ATOM 636 O O . HIS A 1 77 ? 30.512 0.199 -34.812 1.00 92.19 77 HIS A O 1
ATOM 642 N N . LYS A 1 78 ? 28.708 -0.995 -34.199 1.00 93.19 78 LYS A N 1
ATOM 643 C CA . LYS A 1 78 ? 29.015 -2.192 -35.000 1.00 93.19 78 LYS A CA 1
ATOM 644 C C . LYS A 1 78 ? 28.377 -2.181 -36.390 1.00 93.19 78 LYS A C 1
ATOM 646 O O . LYS A 1 78 ? 28.901 -2.818 -37.300 1.00 93.19 78 LYS A O 1
ATOM 651 N N . SER A 1 79 ? 27.261 -1.474 -36.563 1.00 88.56 79 SER A N 1
ATOM 652 C CA . SER A 1 79 ? 26.442 -1.486 -37.781 1.00 88.56 79 SER A CA 1
ATOM 653 C C . SER A 1 79 ? 26.358 -0.093 -38.402 1.00 88.56 79 SER A C 1
ATOM 655 O O . SER A 1 79 ? 25.341 0.585 -38.288 1.00 88.56 79 SER A O 1
ATOM 657 N N . PHE A 1 80 ? 27.415 0.330 -39.102 1.00 80.25 80 PHE A N 1
ATOM 658 C CA . PHE A 1 80 ? 27.522 1.686 -39.667 1.00 80.25 80 PHE A CA 1
ATOM 659 C C . PHE A 1 80 ? 26.369 2.086 -40.605 1.00 80.25 80 PHE A C 1
ATOM 661 O O . PHE A 1 80 ? 26.029 3.261 -40.667 1.00 80.25 80 PHE A O 1
ATOM 668 N N . HIS A 1 81 ? 25.733 1.130 -41.291 1.00 91.38 81 HIS A N 1
ATOM 669 C CA . HIS A 1 81 ? 24.581 1.393 -42.166 1.00 91.38 81 HIS A CA 1
ATOM 670 C C . HIS A 1 81 ? 23.259 1.658 -41.423 1.00 91.38 81 HIS A C 1
ATOM 672 O O . HIS A 1 81 ? 22.307 2.073 -42.069 1.00 91.38 81 HIS A O 1
ATOM 678 N N . LEU A 1 82 ? 23.194 1.399 -40.110 1.00 94.50 82 LEU A N 1
ATOM 679 C CA . LEU A 1 82 ? 22.014 1.607 -39.253 1.00 94.50 82 LEU A CA 1
ATOM 680 C C . LEU A 1 82 ? 22.348 2.442 -37.998 1.00 94.50 82 LEU A C 1
ATOM 682 O O . LEU A 1 82 ? 21.693 2.349 -36.957 1.00 94.50 82 LEU A O 1
ATOM 686 N N . CYS A 1 83 ? 23.451 3.193 -38.054 1.00 95.00 83 CYS A N 1
ATOM 687 C CA . CYS A 1 83 ? 23.991 3.936 -36.917 1.00 95.00 83 CYS A CA 1
ATOM 688 C C . CYS A 1 83 ? 22.983 4.967 -36.381 1.00 95.00 83 CYS A C 1
ATOM 690 O O . CYS A 1 83 ? 22.817 5.109 -35.166 1.00 95.00 83 CYS A O 1
ATOM 692 N N . ASP A 1 84 ? 22.278 5.653 -37.279 1.00 96.44 84 ASP A N 1
ATOM 693 C CA . ASP A 1 84 ? 21.338 6.706 -36.910 1.00 96.44 84 ASP A CA 1
ATOM 694 C C . ASP A 1 84 ? 20.078 6.123 -36.257 1.00 96.44 84 ASP A C 1
ATOM 696 O O . ASP A 1 84 ? 19.631 6.623 -35.224 1.00 96.44 84 ASP A O 1
ATOM 700 N N . GLU A 1 85 ? 19.553 5.013 -36.777 1.00 97.62 85 GLU A N 1
ATOM 701 C CA . GLU A 1 85 ? 18.381 4.320 -36.238 1.00 97.62 85 GLU A CA 1
ATOM 702 C C . GLU A 1 85 ? 18.659 3.744 -34.849 1.00 97.62 85 GLU A C 1
ATOM 704 O O . GLU A 1 85 ? 17.864 3.920 -33.920 1.00 97.62 85 GLU A O 1
ATOM 709 N N . TYR A 1 86 ? 19.803 3.075 -34.676 1.00 97.8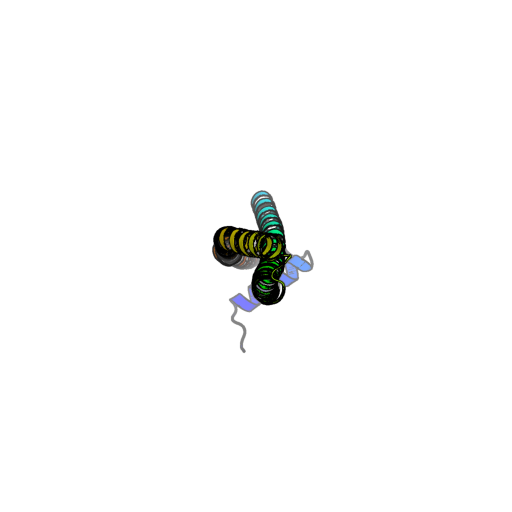8 86 TYR A N 1
ATOM 710 C CA . TYR A 1 86 ? 20.204 2.563 -33.368 1.00 97.88 86 TYR A CA 1
ATOM 711 C C . TYR A 1 86 ? 20.502 3.697 -32.383 1.00 97.88 86 TYR A C 1
ATOM 713 O O . TYR A 1 86 ? 20.091 3.618 -31.226 1.00 97.88 86 TYR A O 1
ATOM 721 N N . GLY A 1 87 ? 21.144 4.779 -32.834 1.00 98.00 87 GLY A N 1
ATOM 722 C CA . GLY A 1 87 ? 21.378 5.966 -32.012 1.00 98.00 87 GLY A CA 1
ATOM 723 C C . GLY A 1 87 ? 20.085 6.609 -31.520 1.00 98.00 87 GLY A C 1
ATOM 724 O O . GLY A 1 87 ? 19.929 6.822 -30.320 1.00 98.00 87 GLY A O 1
ATOM 725 N N . TYR A 1 88 ? 19.128 6.832 -32.419 1.00 98.06 88 TYR A N 1
ATOM 726 C CA . TYR A 1 88 ? 17.823 7.395 -32.079 1.00 98.06 88 TYR A CA 1
ATOM 727 C C . TYR A 1 88 ? 17.062 6.536 -31.057 1.00 98.06 88 TYR A C 1
ATOM 729 O O . TYR A 1 88 ? 16.490 7.051 -30.089 1.00 98.06 88 TYR A O 1
ATOM 737 N N . ASN A 1 89 ? 17.076 5.214 -31.240 1.00 98.38 89 ASN A N 1
ATOM 738 C CA . ASN A 1 89 ? 16.422 4.288 -30.320 1.00 98.38 89 ASN A CA 1
ATOM 739 C C . ASN A 1 89 ? 17.096 4.271 -28.940 1.00 98.38 89 ASN A C 1
ATOM 741 O O . ASN A 1 89 ? 16.392 4.284 -27.928 1.00 98.38 89 ASN A O 1
ATOM 745 N N . ALA A 1 90 ? 18.431 4.296 -28.879 1.00 98.44 90 ALA A N 1
ATOM 746 C CA . ALA A 1 90 ? 19.169 4.416 -27.621 1.00 98.44 90 ALA A CA 1
ATOM 747 C C . ALA A 1 90 ? 18.812 5.709 -26.872 1.00 98.44 90 ALA A C 1
ATOM 749 O O . ALA A 1 90 ? 18.441 5.678 -25.696 1.00 98.44 90 ALA A O 1
ATOM 750 N N . ASP A 1 91 ? 18.845 6.847 -27.568 1.00 98.31 91 ASP A N 1
ATOM 751 C CA . ASP A 1 91 ? 18.523 8.151 -26.984 1.00 98.31 91 ASP A CA 1
ATOM 752 C C . ASP A 1 91 ? 17.085 8.200 -26.456 1.00 98.31 91 ASP A C 1
ATOM 754 O O . ASP A 1 91 ? 16.834 8.729 -25.367 1.00 98.31 91 ASP A O 1
ATOM 758 N N . THR A 1 92 ? 16.151 7.575 -27.176 1.00 98.56 92 THR A N 1
ATOM 759 C CA . THR A 1 92 ? 14.754 7.439 -26.749 1.00 98.56 92 THR A CA 1
ATOM 760 C C . THR A 1 92 ? 14.639 6.618 -25.465 1.00 98.56 92 THR A C 1
ATOM 762 O O . THR A 1 92 ? 13.977 7.058 -24.524 1.00 98.56 92 THR A O 1
ATOM 765 N N . GLN A 1 93 ? 15.311 5.464 -25.367 1.00 98.62 93 GLN A N 1
ATOM 766 C CA . GLN A 1 93 ? 15.295 4.664 -24.136 1.00 98.62 93 GLN A CA 1
ATOM 767 C C . GLN A 1 93 ? 15.916 5.425 -22.956 1.00 98.62 93 GLN A C 1
ATOM 769 O O . GLN A 1 93 ? 15.334 5.460 -21.873 1.00 98.62 93 GLN A O 1
ATOM 774 N N . ASN A 1 94 ? 17.033 6.126 -23.169 1.00 98.38 94 ASN A N 1
ATOM 775 C CA . ASN A 1 94 ? 17.653 6.973 -22.144 1.00 98.38 94 ASN A CA 1
ATOM 776 C C . ASN A 1 94 ? 16.744 8.128 -21.696 1.00 98.38 94 ASN A C 1
ATOM 778 O O . ASN A 1 94 ? 16.738 8.507 -20.523 1.00 98.38 94 ASN A O 1
ATOM 782 N N . LEU A 1 95 ? 15.980 8.727 -22.613 1.00 98.38 95 LEU A N 1
ATOM 783 C CA . LEU A 1 95 ? 15.001 9.758 -22.273 1.00 98.38 95 LEU A CA 1
ATOM 784 C C . LEU A 1 95 ? 13.860 9.190 -21.419 1.00 98.38 95 LEU A C 1
ATOM 786 O O . LEU A 1 95 ? 13.519 9.779 -20.392 1.00 98.38 95 LEU A O 1
ATOM 790 N N . LEU A 1 96 ? 13.318 8.031 -21.802 1.00 98.50 96 LEU A N 1
ATOM 791 C CA . LEU A 1 96 ? 12.271 7.350 -21.040 1.00 98.50 96 LEU A CA 1
ATOM 792 C C . LEU A 1 96 ? 12.747 6.974 -19.633 1.00 98.50 96 LEU A C 1
ATOM 794 O O . LEU A 1 96 ? 12.013 7.211 -18.677 1.00 98.50 96 LEU A O 1
ATOM 798 N N . VAL A 1 97 ? 13.980 6.476 -19.488 1.00 98.62 97 VAL A N 1
ATOM 799 C CA . VAL A 1 97 ? 14.576 6.170 -18.177 1.00 98.62 97 VAL A CA 1
ATOM 800 C C . VAL A 1 97 ? 14.640 7.418 -17.299 1.00 98.62 97 VAL A C 1
ATOM 802 O O . VAL A 1 97 ? 14.168 7.380 -16.167 1.00 98.62 97 VAL A O 1
ATOM 805 N N . ARG A 1 98 ? 15.152 8.542 -17.820 1.00 98.06 98 ARG A N 1
ATOM 806 C CA . ARG A 1 98 ? 15.263 9.802 -17.059 1.00 98.06 98 ARG A CA 1
ATOM 807 C C . ARG A 1 98 ? 13.906 10.309 -16.572 1.00 98.06 98 ARG A C 1
ATOM 809 O O . ARG A 1 98 ? 13.767 10.689 -15.413 1.00 98.06 98 ARG A O 1
ATOM 816 N N . HIS A 1 99 ? 12.888 10.295 -17.430 1.00 97.75 99 HIS A N 1
ATOM 817 C CA . HIS A 1 99 ? 11.529 10.668 -17.020 1.00 97.75 99 HIS A CA 1
ATOM 818 C C . HIS A 1 99 ? 10.934 9.661 -16.032 1.00 97.75 99 HIS A C 1
ATOM 820 O O . HIS A 1 99 ? 10.255 10.038 -15.074 1.00 97.75 99 HIS A O 1
ATOM 826 N N . GLY A 1 100 ? 11.218 8.379 -16.240 1.00 98.50 100 GLY A N 1
ATOM 827 C CA . GLY A 1 100 ? 10.783 7.311 -15.362 1.00 98.50 100 GLY A CA 1
ATOM 828 C C . GLY A 1 100 ? 11.381 7.401 -13.961 1.00 98.50 100 GLY A C 1
ATOM 829 O O . GLY A 1 100 ? 10.673 7.149 -12.995 1.00 98.50 100 GLY A O 1
ATOM 830 N N . GLU A 1 101 ? 12.630 7.835 -13.808 1.00 98.12 101 GLU A N 1
ATOM 831 C CA . GLU A 1 101 ? 13.248 8.056 -12.494 1.00 98.12 101 GLU A CA 1
ATOM 832 C C . GLU A 1 101 ? 12.533 9.150 -11.688 1.00 98.12 101 GLU A C 1
ATOM 834 O O . GLU A 1 101 ? 12.319 8.988 -10.484 1.00 98.12 101 GLU A O 1
ATOM 839 N N . ILE A 1 102 ? 12.076 10.221 -12.347 1.00 98.31 102 ILE A N 1
ATOM 840 C CA . ILE A 1 102 ? 11.277 11.276 -11.704 1.00 98.31 102 ILE A CA 1
ATOM 841 C C . ILE A 1 102 ? 9.938 10.705 -11.222 1.00 98.31 102 ILE A C 1
ATOM 843 O O . ILE A 1 102 ? 9.560 10.891 -10.062 1.00 98.31 102 ILE A O 1
ATOM 847 N N . LEU A 1 103 ? 9.234 9.968 -12.089 1.00 98.19 103 LEU A N 1
ATOM 848 C CA . LEU A 1 103 ? 7.967 9.325 -11.730 1.00 98.19 103 LEU A CA 1
ATOM 849 C C . LEU A 1 103 ? 8.152 8.294 -10.606 1.00 98.19 103 LEU A C 1
ATOM 851 O O . LEU A 1 103 ? 7.331 8.226 -9.693 1.00 98.19 103 LEU A O 1
ATOM 855 N N . MET A 1 104 ? 9.244 7.530 -10.635 1.00 98.50 104 MET A N 1
ATOM 856 C CA . MET A 1 104 ? 9.601 6.575 -9.588 1.00 98.50 104 MET A CA 1
ATOM 857 C C . MET A 1 104 ? 9.794 7.274 -8.239 1.00 98.50 104 MET A C 1
ATOM 859 O O . MET A 1 104 ? 9.307 6.792 -7.217 1.00 98.50 104 MET A O 1
ATOM 863 N N . GLY A 1 105 ? 10.460 8.432 -8.227 1.00 98.44 105 GLY A N 1
ATOM 864 C CA . GLY A 1 105 ? 10.598 9.263 -7.031 1.00 98.44 105 GLY A CA 1
ATOM 865 C C . GLY A 1 105 ? 9.244 9.693 -6.463 1.00 98.44 105 GLY A C 1
ATOM 866 O O . GLY A 1 105 ? 8.986 9.503 -5.273 1.00 98.44 105 GLY A O 1
ATOM 867 N N . ALA A 1 106 ? 8.349 10.199 -7.316 1.00 98.50 106 ALA A N 1
ATOM 868 C CA . ALA A 1 106 ? 6.999 10.596 -6.911 1.00 98.50 106 ALA A CA 1
ATOM 869 C C . ALA A 1 106 ? 6.171 9.412 -6.376 1.00 98.50 106 ALA A C 1
ATOM 871 O O . ALA A 1 106 ? 5.475 9.542 -5.367 1.00 98.50 106 ALA A O 1
ATOM 872 N N . LEU A 1 107 ? 6.280 8.241 -7.007 1.00 98.44 107 LEU A N 1
ATOM 873 C CA . LEU A 1 107 ? 5.584 7.029 -6.579 1.00 98.44 107 LEU A CA 1
ATOM 874 C C . LEU A 1 107 ? 6.099 6.520 -5.225 1.00 98.44 107 LEU A C 1
ATOM 876 O O . LEU A 1 107 ? 5.302 6.179 -4.353 1.00 98.44 107 LEU A O 1
ATOM 880 N N . ASN A 1 108 ? 7.416 6.525 -5.013 1.00 98.50 108 ASN A N 1
ATOM 881 C CA . ASN A 1 108 ? 8.012 6.156 -3.728 1.00 98.50 108 ASN A CA 1
ATOM 882 C C . ASN A 1 108 ? 7.628 7.134 -2.612 1.00 98.50 108 ASN A C 1
ATOM 884 O O . ASN A 1 108 ? 7.362 6.706 -1.487 1.00 98.50 108 ASN A O 1
ATOM 888 N N . TYR A 1 109 ? 7.545 8.432 -2.921 1.00 98.69 109 TYR A N 1
ATOM 889 C CA . TYR A 1 109 ? 7.028 9.427 -1.986 1.00 98.69 109 TYR A CA 1
ATOM 890 C C . TYR A 1 109 ? 5.577 9.117 -1.596 1.00 98.69 109 TYR A C 1
ATOM 892 O O . TYR A 1 109 ? 5.281 8.996 -0.409 1.00 98.69 109 TYR A O 1
ATOM 900 N N . PHE A 1 110 ? 4.699 8.884 -2.578 1.00 98.56 110 PHE A N 1
ATOM 901 C CA . PHE A 1 110 ? 3.309 8.488 -2.332 1.00 98.56 110 PHE A CA 1
ATOM 902 C C . PHE A 1 110 ? 3.204 7.238 -1.443 1.00 98.56 110 PHE A C 1
ATOM 904 O O . PHE A 1 110 ? 2.461 7.245 -0.462 1.00 98.56 110 PHE A O 1
ATOM 911 N N . ILE A 1 111 ? 3.980 6.189 -1.744 1.00 98.75 111 ILE A N 1
ATOM 912 C CA . ILE A 1 111 ? 4.026 4.952 -0.949 1.00 98.75 111 ILE A CA 1
ATOM 913 C C . ILE A 1 111 ? 4.427 5.251 0.499 1.00 98.75 11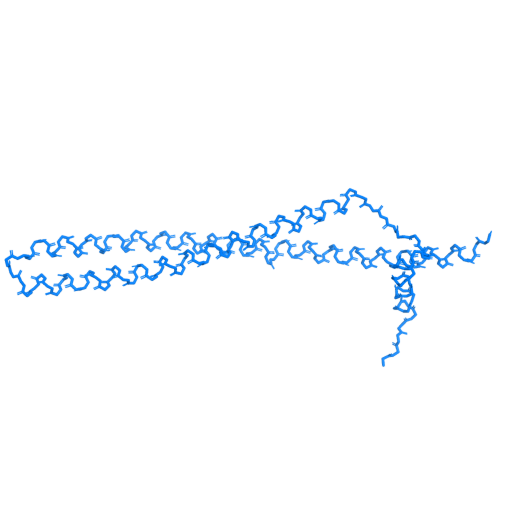1 ILE A C 1
ATOM 915 O O . ILE A 1 111 ? 3.780 4.760 1.418 1.00 98.75 111 ILE A O 1
ATOM 919 N N . SER A 1 112 ? 5.468 6.059 0.714 1.00 98.69 112 SER A N 1
ATOM 920 C CA . SER A 1 112 ? 5.957 6.418 2.052 1.00 98.69 112 SER A CA 1
ATOM 921 C C . SER A 1 112 ? 4.924 7.211 2.862 1.00 98.69 112 SER A C 1
ATOM 923 O O . SER A 1 112 ? 4.681 6.929 4.041 1.00 98.69 112 SER A O 1
ATOM 925 N N . THR A 1 113 ? 4.262 8.178 2.223 1.00 98.56 113 THR A N 1
ATOM 926 C CA . THR A 1 113 ? 3.208 8.978 2.854 1.00 98.56 113 THR A CA 1
ATOM 927 C C . THR A 1 113 ? 2.001 8.118 3.222 1.00 98.56 113 THR A C 1
ATOM 929 O O . THR A 1 113 ? 1.502 8.212 4.344 1.00 98.56 113 THR A O 1
ATOM 932 N N . LEU A 1 114 ? 1.550 7.248 2.314 1.00 98.25 114 LEU A N 1
ATOM 933 C CA . LEU A 1 114 ? 0.396 6.385 2.561 1.00 98.25 114 LEU A CA 1
ATOM 934 C C . LEU A 1 114 ? 0.702 5.296 3.602 1.00 98.25 114 LEU A C 1
ATOM 936 O O . LEU A 1 114 ? -0.150 4.992 4.434 1.00 98.25 114 LEU A O 1
ATOM 940 N N . ASP A 1 115 ? 1.924 4.758 3.610 1.00 98.31 115 ASP A N 1
ATOM 941 C CA . ASP A 1 115 ? 2.401 3.842 4.651 1.00 98.31 115 ASP A CA 1
ATOM 942 C C . ASP A 1 115 ? 2.389 4.508 6.030 1.00 98.31 115 ASP A C 1
ATOM 944 O O . ASP A 1 115 ? 1.863 3.940 6.984 1.00 98.31 115 ASP A O 1
ATOM 948 N N . THR A 1 116 ? 2.871 5.750 6.123 1.00 98.69 116 THR A N 1
ATOM 949 C CA . THR A 1 116 ? 2.824 6.536 7.365 1.00 98.69 116 THR A CA 1
ATOM 950 C C . THR A 1 116 ? 1.388 6.751 7.842 1.00 98.69 116 THR A C 1
ATOM 952 O O . THR A 1 116 ? 1.098 6.537 9.019 1.00 98.69 116 THR A O 1
ATOM 955 N N . LEU A 1 117 ? 0.473 7.116 6.940 1.00 98.25 117 LEU A N 1
ATOM 956 C CA . LEU A 1 117 ? -0.940 7.287 7.279 1.00 98.25 117 LEU A CA 1
ATOM 957 C C . LEU A 1 117 ? -1.547 5.988 7.834 1.00 98.25 117 LEU A C 1
ATOM 959 O O . LEU A 1 117 ? -2.180 6.007 8.888 1.00 98.25 117 LEU A O 1
ATOM 963 N N . CYS A 1 118 ? -1.341 4.858 7.153 1.00 97.75 118 CYS A N 1
ATOM 964 C CA . CYS A 1 118 ? -1.961 3.584 7.527 1.00 97.75 118 CYS A CA 1
ATOM 965 C C . CYS A 1 118 ? -1.349 2.974 8.790 1.00 97.75 118 CYS A C 1
ATOM 967 O O . CYS A 1 118 ? -2.074 2.557 9.692 1.00 97.75 118 CYS A O 1
ATOM 969 N N . ASN A 1 119 ? -0.018 2.919 8.841 1.00 96.88 119 ASN A N 1
ATOM 970 C CA . ASN A 1 119 ? 0.722 2.132 9.827 1.00 96.88 119 ASN A CA 1
ATOM 971 C C . ASN A 1 119 ? 1.187 2.942 11.036 1.00 96.88 119 ASN A C 1
ATOM 973 O O . ASN A 1 119 ? 1.676 2.354 11.997 1.00 96.88 119 ASN A O 1
ATOM 977 N N . LYS A 1 120 ? 1.042 4.271 11.005 1.00 97.62 120 LYS A N 1
ATOM 978 C CA . LYS A 1 120 ? 1.285 5.131 12.169 1.00 97.62 120 LYS A CA 1
ATOM 979 C C . LYS A 1 120 ? 0.009 5.856 12.562 1.00 97.62 120 LYS A C 1
ATOM 981 O O . LYS A 1 120 ? -0.607 5.496 13.551 1.00 97.62 120 LYS A O 1
ATOM 986 N N . THR A 1 121 ? -0.467 6.788 11.738 1.00 98.19 121 THR A N 1
ATOM 987 C CA . THR A 1 121 ? -1.568 7.687 12.124 1.00 98.19 121 THR A CA 1
ATOM 988 C C . THR A 1 121 ? -2.881 6.954 12.426 1.00 98.19 121 THR A C 1
ATOM 990 O O . THR A 1 121 ? -3.521 7.208 13.448 1.00 98.19 121 THR A O 1
ATOM 993 N N . ILE A 1 122 ? -3.300 6.025 11.561 1.00 97.88 122 ILE A N 1
ATOM 994 C CA . ILE A 1 122 ? -4.520 5.241 11.799 1.00 97.88 122 ILE A CA 1
ATOM 995 C C . ILE A 1 122 ? -4.295 4.209 12.915 1.00 97.88 122 ILE A C 1
ATOM 997 O O . ILE A 1 122 ? -5.185 4.005 13.740 1.00 97.88 122 ILE A O 1
ATOM 1001 N N . GLU A 1 123 ? -3.119 3.579 12.984 1.00 96.69 123 GLU A N 1
ATOM 1002 C CA . GLU A 1 123 ? -2.816 2.589 14.030 1.00 96.69 123 GLU A CA 1
ATOM 1003 C C . GLU A 1 123 ? -2.751 3.216 15.437 1.00 96.69 123 GLU A C 1
ATOM 1005 O O . GLU A 1 123 ? -3.210 2.596 16.399 1.00 96.69 123 GLU A O 1
ATOM 1010 N N . ASP A 1 124 ? -2.290 4.463 15.567 1.00 98.25 124 ASP A N 1
ATOM 1011 C CA . ASP A 1 124 ? -2.345 5.235 16.816 1.00 98.25 124 ASP A CA 1
ATOM 1012 C C . ASP A 1 124 ? -3.800 5.403 17.280 1.00 98.25 124 ASP A C 1
ATOM 1014 O O . ASP A 1 124 ? -4.139 5.150 18.439 1.00 98.25 124 ASP A O 1
ATOM 1018 N N . THR A 1 125 ? -4.701 5.736 16.350 1.00 98.19 125 THR A N 1
ATOM 1019 C CA . THR A 1 125 ? -6.141 5.831 16.638 1.00 98.19 125 THR A CA 1
ATOM 1020 C C . THR A 1 125 ? -6.725 4.473 17.043 1.00 98.19 125 THR A C 1
ATOM 1022 O O . THR A 1 125 ? -7.467 4.379 18.021 1.00 98.19 125 THR A O 1
ATOM 1025 N N . ILE A 1 126 ? -6.354 3.391 16.349 1.00 97.12 126 ILE A N 1
ATOM 1026 C CA . ILE A 1 126 ? -6.771 2.020 16.690 1.00 97.12 126 ILE A CA 1
ATOM 1027 C C . ILE A 1 126 ? -6.273 1.611 18.079 1.00 97.12 126 ILE A C 1
ATOM 1029 O O . ILE A 1 126 ? -6.990 0.929 18.814 1.00 97.12 126 ILE A O 1
ATOM 1033 N N . THR A 1 127 ? -5.074 2.036 18.467 1.00 97.44 127 THR A N 1
ATOM 1034 C CA . THR A 1 127 ? -4.533 1.794 19.808 1.00 97.44 127 THR A CA 1
ATOM 1035 C C . THR A 1 127 ? -5.394 2.471 20.869 1.00 97.44 127 THR A C 1
ATOM 1037 O O . THR A 1 127 ? -5.788 1.819 21.836 1.00 97.44 127 THR A O 1
ATOM 1040 N N . THR A 1 128 ? -5.790 3.726 20.651 1.00 97.94 128 THR A N 1
ATOM 1041 C CA . THR A 1 128 ? -6.737 4.428 21.530 1.00 97.94 128 THR A CA 1
ATOM 1042 C C . THR A 1 128 ? -8.091 3.719 21.602 1.00 97.94 128 THR A C 1
ATOM 1044 O O . THR A 1 128 ? -8.642 3.570 22.689 1.00 97.94 128 THR A O 1
ATOM 1047 N N . ILE A 1 129 ? -8.600 3.188 20.486 1.00 97.62 129 ILE A N 1
ATOM 1048 C CA . ILE A 1 129 ? -9.840 2.391 20.468 1.00 97.62 129 ILE A CA 1
ATOM 1049 C C . ILE A 1 129 ? -9.706 1.116 21.322 1.00 97.62 129 ILE A C 1
ATOM 1051 O O . ILE A 1 129 ? -10.630 0.760 22.052 1.00 97.62 129 ILE A O 1
ATOM 1055 N N . ARG A 1 130 ? -8.553 0.432 21.288 1.00 96.25 130 ARG A N 1
ATOM 1056 C CA . ARG A 1 130 ? -8.295 -0.740 22.151 1.00 96.25 130 ARG A CA 1
ATOM 1057 C C . ARG A 1 130 ? -8.257 -0.360 23.638 1.00 96.25 130 ARG A C 1
ATOM 1059 O O . ARG A 1 130 ? -8.730 -1.128 24.478 1.00 96.25 130 ARG A O 1
ATOM 1066 N N . LEU A 1 131 ? -7.709 0.812 23.966 1.00 96.25 131 LEU A N 1
ATOM 1067 C CA . LEU A 1 131 ? -7.707 1.338 25.335 1.00 96.25 131 LEU A CA 1
ATOM 1068 C C . LEU A 1 131 ? -9.126 1.675 25.801 1.00 96.25 131 LEU A C 1
ATOM 1070 O O . LEU A 1 131 ? -9.511 1.256 26.888 1.00 96.25 131 LEU A O 1
ATOM 1074 N N . TYR A 1 132 ? -9.920 2.335 24.955 1.00 96.19 132 TYR A N 1
ATOM 1075 C CA . TYR A 1 132 ? -11.340 2.591 25.207 1.00 96.19 132 TYR A CA 1
ATOM 1076 C C . TYR A 1 132 ? -12.105 1.296 25.521 1.00 96.19 132 TYR A C 1
ATOM 1078 O O . TYR A 1 132 ? -12.797 1.226 26.534 1.00 96.19 132 TYR A O 1
ATOM 1086 N N . GLU A 1 133 ? -11.924 0.245 24.714 1.00 94.88 133 GLU A N 1
ATOM 1087 C CA . GLU A 1 133 ? -12.562 -1.062 24.933 1.00 94.88 133 GLU A CA 1
ATOM 1088 C C . GLU A 1 133 ? -12.178 -1.670 26.293 1.00 94.88 133 GLU A C 1
ATOM 1090 O O . GLU A 1 133 ? -13.021 -2.233 26.993 1.00 94.88 133 GLU A O 1
ATOM 1095 N N . THR A 1 134 ? -10.913 -1.514 26.694 1.00 93.94 134 THR A N 1
ATOM 1096 C CA . THR A 1 134 ? -10.412 -1.988 27.993 1.00 93.94 134 THR A CA 1
ATOM 1097 C C . THR A 1 134 ? -11.052 -1.215 29.146 1.00 93.94 134 THR A C 1
ATOM 1099 O O . THR A 1 134 ? -11.559 -1.823 30.087 1.00 93.94 134 THR A O 1
ATOM 1102 N N . SER A 1 135 ? -11.100 0.117 29.057 1.00 94.94 135 SER A N 1
ATOM 1103 C CA . SER A 1 135 ? -11.743 0.959 30.071 1.00 94.94 135 SER A CA 1
ATOM 1104 C C . SER A 1 135 ? -13.249 0.719 30.160 1.00 94.94 135 SER A C 1
ATOM 1106 O O . SER A 1 135 ? -13.805 0.720 31.257 1.00 94.94 135 SER A O 1
ATOM 1108 N N . ARG A 1 136 ? -13.923 0.456 29.032 1.00 95.81 136 ARG A N 1
ATOM 1109 C CA . ARG A 1 136 ? -15.343 0.089 29.033 1.00 95.81 136 ARG A CA 1
ATOM 1110 C C . ARG A 1 136 ? -15.576 -1.225 29.775 1.00 95.81 136 ARG A C 1
ATOM 1112 O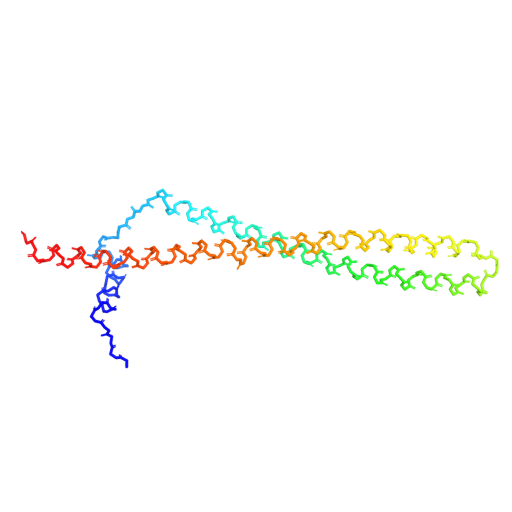 O . ARG A 1 136 ? -16.497 -1.322 30.580 1.00 95.81 136 ARG A O 1
ATOM 1119 N N . LEU A 1 137 ? -14.728 -2.223 29.537 1.00 94.94 137 LEU A N 1
ATOM 1120 C CA . LEU A 1 137 ? -14.816 -3.509 30.222 1.00 94.94 137 LEU A CA 1
ATOM 1121 C C . LEU A 1 137 ? -14.616 -3.369 31.741 1.00 94.94 137 LEU A C 1
ATOM 1123 O O . LEU A 1 137 ? -15.340 -3.992 32.518 1.00 94.94 137 LEU A O 1
ATOM 1127 N N . GLU A 1 138 ? -13.660 -2.542 32.170 1.00 94.25 138 GLU A N 1
ATOM 1128 C CA . GLU A 1 138 ? -13.448 -2.217 33.588 1.00 94.25 138 GLU A CA 1
ATOM 1129 C C . GLU A 1 138 ? -14.664 -1.511 34.199 1.00 94.25 138 GLU A C 1
ATOM 1131 O O . GLU A 1 138 ? -15.096 -1.861 35.300 1.00 94.25 138 GLU A O 1
ATOM 1136 N N . TYR A 1 139 ? -15.249 -0.556 33.471 1.00 94.38 139 TYR A N 1
ATOM 1137 C CA . TYR A 1 139 ? -16.476 0.124 33.876 1.00 94.38 139 TYR A CA 1
ATOM 1138 C C . TYR A 1 139 ? -17.635 -0.863 34.065 1.00 94.38 139 TYR A C 1
ATOM 1140 O O . TYR A 1 139 ? -18.264 -0.865 35.122 1.00 94.38 139 TYR A O 1
ATOM 1148 N N . ASP A 1 140 ? -17.884 -1.737 33.087 1.00 95.25 140 ASP A N 1
ATOM 1149 C CA . ASP A 1 140 ? -18.969 -2.721 33.144 1.00 95.25 140 ASP A CA 1
ATOM 1150 C C . ASP A 1 140 ? -18.772 -3.739 34.280 1.00 95.25 140 ASP A C 1
ATOM 1152 O O . ASP A 1 140 ? -19.737 -4.113 34.952 1.00 95.25 140 ASP A O 1
ATOM 1156 N N . ALA A 1 141 ? -17.526 -4.144 34.553 1.00 93.44 141 ALA A N 1
ATOM 1157 C CA . ALA A 1 141 ? -17.199 -5.007 35.685 1.00 93.44 141 ALA A CA 1
ATOM 1158 C C . ALA A 1 141 ? -17.500 -4.320 37.031 1.00 93.44 141 ALA A C 1
ATOM 1160 O O . ALA A 1 141 ? -18.124 -4.918 37.908 1.00 93.44 141 ALA A O 1
ATOM 1161 N N . CYS A 1 142 ? -17.097 -3.054 37.189 1.00 92.25 142 CYS A N 1
ATOM 1162 C CA . CYS A 1 142 ? -17.376 -2.264 38.389 1.00 92.25 142 CYS A CA 1
ATOM 1163 C C . CYS A 1 142 ? -18.875 -1.994 38.572 1.00 92.25 142 CYS A C 1
ATOM 1165 O O . CYS A 1 142 ? -19.383 -2.121 39.684 1.00 92.25 142 CYS A O 1
ATOM 1167 N N . ARG A 1 143 ? -19.590 -1.654 37.493 1.00 93.19 143 ARG A N 1
ATOM 1168 C CA . ARG A 1 143 ? -21.042 -1.442 37.514 1.00 93.19 143 ARG A CA 1
ATOM 1169 C C . ARG A 1 143 ? -21.772 -2.706 37.962 1.00 93.19 143 ARG A C 1
ATOM 1171 O O . ARG A 1 143 ? -22.570 -2.631 38.888 1.00 93.19 143 ARG A O 1
ATOM 1178 N N . THR A 1 144 ? -21.435 -3.856 37.378 1.00 90.69 144 THR A N 1
ATOM 1179 C CA . THR A 1 144 ? -22.030 -5.151 37.748 1.00 90.69 144 THR A CA 1
ATOM 1180 C C . THR A 1 144 ? -21.779 -5.483 39.222 1.00 90.69 144 THR A C 1
ATOM 1182 O O . THR A 1 144 ? -22.688 -5.920 39.923 1.00 90.69 144 THR A O 1
ATOM 1185 N N . ASP A 1 145 ? -20.563 -5.250 39.727 1.00 89.12 145 ASP A N 1
ATOM 1186 C CA . ASP A 1 145 ? -20.250 -5.461 41.145 1.00 89.12 145 ASP A CA 1
ATOM 1187 C C . ASP A 1 145 ? -21.060 -4.530 42.066 1.00 89.12 145 ASP A C 1
ATOM 1189 O O . ASP A 1 145 ? -21.503 -4.965 43.127 1.00 89.12 145 ASP A O 1
ATOM 1193 N N . MET A 1 146 ? -21.271 -3.266 41.680 1.00 88.94 146 MET A N 1
ATOM 1194 C CA . MET A 1 146 ? -22.096 -2.327 42.454 1.00 88.94 146 MET A CA 1
ATOM 1195 C C . MET A 1 146 ? -23.580 -2.703 42.437 1.00 88.94 146 MET A C 1
ATOM 1197 O O . MET A 1 146 ? -24.220 -2.665 43.485 1.00 88.94 146 MET A O 1
ATOM 1201 N N . GLU A 1 147 ? -24.117 -3.104 41.282 1.00 89.19 147 GLU A N 1
ATOM 1202 C CA . GLU A 1 147 ? -25.499 -3.586 41.143 1.00 89.19 147 GLU A CA 1
ATOM 1203 C C . GLU A 1 147 ? -25.755 -4.814 42.040 1.00 89.19 147 GLU A C 1
ATOM 1205 O O . GLU A 1 147 ? -26.812 -4.923 42.650 1.00 89.19 147 GLU A O 1
ATOM 1210 N N . LEU A 1 148 ? -24.767 -5.703 42.212 1.00 86.19 148 LEU A N 1
ATOM 1211 C CA . LEU A 1 148 ? -24.862 -6.853 43.126 1.00 86.19 148 LEU A CA 1
ATOM 1212 C C . LEU A 1 148 ? -24.869 -6.475 44.618 1.00 86.19 148 LEU A C 1
ATOM 1214 O O . LEU A 1 148 ? -25.311 -7.273 45.445 1.00 86.19 148 LEU A O 1
ATOM 1218 N N . LEU A 1 149 ? -24.341 -5.302 44.975 1.00 85.94 149 LEU A N 1
ATOM 1219 C CA . LEU A 1 149 ? -24.252 -4.817 46.358 1.00 85.94 149 LEU A CA 1
ATOM 1220 C C . LEU A 1 149 ? -25.445 -3.935 46.765 1.00 85.94 149 LEU A C 1
ATOM 1222 O O . LEU A 1 149 ? -25.608 -3.667 47.955 1.00 85.94 149 LEU A O 1
ATOM 1226 N N . SER A 1 150 ? -26.262 -3.492 45.805 1.00 75.81 150 SER A N 1
ATOM 1227 C CA . SER A 1 150 ? -27.425 -2.621 46.010 1.00 75.81 150 SER A CA 1
ATOM 1228 C C . SER A 1 150 ? -28.717 -3.340 45.579 1.00 75.81 150 SER A C 1
ATOM 1230 O O . SER A 1 150 ? -29.166 -3.107 44.455 1.00 75.81 150 SER A O 1
ATOM 1232 N N . PRO A 1 151 ? -29.284 -4.221 46.430 1.00 59.16 151 PRO A N 1
ATOM 1233 C CA . PRO A 1 151 ? -30.455 -5.042 46.106 1.00 59.16 151 PRO A CA 1
ATOM 1234 C C . PRO A 1 151 ? -31.742 -4.243 45.865 1.00 59.16 151 PRO A C 1
ATOM 1236 O O . PRO A 1 151 ? -31.903 -3.161 46.477 1.00 59.16 151 PRO A O 1
#

Sequence (151 aa):
KQWGLSTYKCTKQTLYEKLGKTIRTVDVELESQIEQLRETKRRYENVLALARSYANHFSNLLNTQRALSDTFLDLKHKSFHLCDEYGYNADTQNLLVRHGEILMGALNYFISTLDTLCNKTIEDTITTIRLYETSRLEYDACRTDMELLSP

pLDDT: mean 94.23, std 8.42, range [43.41, 98.75]

InterPro domains:
  IPR010504 Arfaptin homology (AH) domain [PF06456] (6-150)
  IPR010504 Arfaptin homology (AH) domain [PS50870] (25-151)
  IPR010504 Arfaptin homology (AH) domain [SM01015] (1-149)
  IPR027267 AH/BAR domain superfamily [G3DSA:1.20.1270.60] (23-151)
  IPR027267 AH/BAR domain superfamily [SSF103657] (23-147)
  IPR030798 Arfaptin family [PTHR12141] (1-149)

Organism: NCBI:txid433720